Protein AF-A0A0C9YJQ7-F1 (afdb_monomer_lite)

Radius of gyration: 19.59 Å; chains: 1; bounding box: 43×31×62 Å

Sequence (103 aa):
HAERESIANSLACAERILEEVNETIRDREGRERLGEVSEELRIGKDCLDLTLPTHHLGPRSLLKEGVLAKAKSGRKLRVLLCSDILLLLNESEGEGLYQAASS

InterPro domains:
  IPR011993 PH-like domain superfamily [G3DSA:2.30.29.30] (29-102)
  IPR051480 Endocytic & GEF Adapter [PTHR46006] (1-91)

pLDDT: mean 85.07, std 14.41, range [41.31, 98.19]

Secondary structure (DSSP, 8-state):
-HHHHHHHHHHHHHHHHHHHHHHHHHHHHHHHHHHHHHHHBEETTEE--SSSPPSSSSS--EEEEEEEE-TTT--EEEEEEESS-EEEEE--SSTT-BEE---

Organism: NCBI:txid765257

Structure (mmCIF, N/CA/C/O backbone):
data_AF-A0A0C9YJQ7-F1
#
_entry.id   AF-A0A0C9YJQ7-F1
#
loop_
_atom_site.group_PDB
_atom_site.id
_atom_site.type_symbol
_atom_site.label_atom_id
_atom_site.label_alt_id
_atom_site.label_comp_id
_atom_site.label_asym_id
_atom_site.label_entity_id
_atom_site.label_seq_id
_atom_site.pdbx_PDB_ins_code
_atom_site.Cartn_x
_atom_site.Cartn_y
_atom_site.Cartn_z
_atom_site.occupancy
_atom_site.B_iso_or_equiv
_atom_site.auth_seq_id
_atom_site.auth_comp_id
_atom_site.auth_asym_id
_atom_site.auth_atom_id
_atom_site.pdbx_PDB_model_num
ATOM 1 N N . HIS A 1 1 ? 21.032 8.311 -37.865 1.00 66.62 1 HIS A N 1
ATOM 2 C CA . HIS A 1 1 ? 19.651 7.857 -37.582 1.00 66.62 1 HIS A CA 1
ATOM 3 C C . HIS A 1 1 ? 19.634 6.601 -36.715 1.00 66.62 1 HIS A C 1
ATOM 5 O O . HIS A 1 1 ? 19.057 6.677 -35.643 1.00 66.62 1 HIS A O 1
ATOM 11 N N . ALA A 1 2 ? 20.348 5.531 -37.090 1.00 85.69 2 ALA A N 1
ATOM 12 C CA . ALA A 1 2 ? 20.415 4.277 -36.321 1.00 85.69 2 ALA A CA 1
ATOM 13 C C . ALA A 1 2 ? 20.902 4.424 -34.861 1.00 85.69 2 ALA A C 1
ATOM 15 O O . ALA A 1 2 ? 20.339 3.819 -33.959 1.00 85.69 2 ALA A O 1
ATOM 16 N N . GLU A 1 3 ? 21.902 5.271 -34.597 1.00 89.94 3 GLU A N 1
ATOM 17 C CA . GLU A 1 3 ? 22.390 5.508 -33.227 1.00 89.94 3 GLU A CA 1
ATOM 18 C C . GLU A 1 3 ? 21.325 6.160 -32.332 1.00 89.94 3 GLU A C 1
ATOM 20 O O . GLU A 1 3 ? 21.131 5.761 -31.188 1.00 89.94 3 GLU A O 1
ATOM 25 N N . ARG A 1 4 ? 20.559 7.111 -32.881 1.00 92.12 4 ARG A N 1
ATOM 26 C CA . ARG A 1 4 ? 19.455 7.761 -32.163 1.00 92.12 4 ARG A CA 1
ATOM 27 C C . ARG A 1 4 ? 18.341 6.768 -31.826 1.00 92.12 4 ARG A C 1
ATOM 29 O O . ARG A 1 4 ? 17.790 6.842 -30.735 1.00 92.12 4 ARG A O 1
ATOM 36 N N . GLU A 1 5 ? 18.027 5.849 -32.737 1.00 93.75 5 GLU A N 1
ATOM 37 C CA . GLU A 1 5 ? 17.056 4.773 -32.491 1.00 93.75 5 GLU A CA 1
ATOM 38 C C . GLU A 1 5 ? 17.565 3.785 -31.439 1.00 93.75 5 GLU A C 1
ATOM 40 O O . GLU A 1 5 ? 16.822 3.420 -30.534 1.00 93.75 5 GLU A O 1
ATOM 45 N N . SER A 1 6 ? 18.847 3.412 -31.492 1.00 93.94 6 SER A N 1
ATOM 46 C CA . SER A 1 6 ? 19.456 2.553 -30.474 1.00 93.94 6 SER A CA 1
ATOM 47 C C . SER A 1 6 ? 19.406 3.192 -29.086 1.00 93.94 6 SER A C 1
ATOM 49 O O . SER A 1 6 ? 19.077 2.512 -28.120 1.00 93.94 6 SER A O 1
ATOM 51 N N . ILE A 1 7 ? 19.708 4.490 -28.977 1.00 96.06 7 ILE A N 1
ATOM 52 C CA . ILE A 1 7 ? 19.639 5.223 -27.707 1.00 96.06 7 ILE A CA 1
ATOM 53 C C . ILE A 1 7 ? 18.191 5.298 -27.208 1.00 96.06 7 ILE A C 1
ATOM 55 O O . ILE A 1 7 ? 17.947 5.055 -26.028 1.00 96.06 7 ILE A O 1
ATOM 59 N N . ALA A 1 8 ? 17.228 5.581 -28.090 1.00 96.69 8 ALA A N 1
ATOM 60 C CA . ALA A 1 8 ? 15.812 5.635 -27.728 1.00 96.69 8 ALA A CA 1
ATOM 61 C C . ALA A 1 8 ? 15.284 4.278 -27.230 1.00 96.69 8 ALA A C 1
ATOM 63 O O . ALA A 1 8 ? 14.589 4.225 -26.219 1.00 96.69 8 ALA A O 1
ATOM 64 N N . ASN A 1 9 ? 15.666 3.179 -27.885 1.00 96.44 9 ASN A N 1
ATOM 65 C CA . ASN A 1 9 ? 15.289 1.830 -27.463 1.00 96.44 9 ASN A CA 1
ATOM 66 C C . ASN A 1 9 ? 15.899 1.465 -26.105 1.00 96.44 9 ASN A C 1
ATOM 68 O O . ASN A 1 9 ? 15.217 0.895 -25.253 1.00 96.44 9 ASN A O 1
ATOM 72 N N . SER A 1 10 ? 17.169 1.816 -25.882 1.00 97.31 10 SER A N 1
ATOM 73 C CA . SER A 1 10 ? 17.827 1.611 -24.588 1.00 97.31 10 SER A CA 1
ATOM 74 C C . SER A 1 10 ? 17.153 2.411 -23.474 1.00 97.31 10 SER A C 1
ATOM 76 O O . SER A 1 10 ? 16.959 1.875 -22.384 1.00 97.31 10 SER A O 1
ATOM 78 N N . LEU A 1 11 ? 16.754 3.658 -23.748 1.00 97.62 11 LEU A N 1
ATOM 79 C CA . LEU A 1 11 ? 16.022 4.491 -22.795 1.00 97.62 11 LEU A CA 1
ATOM 80 C C . LEU A 1 11 ? 14.663 3.874 -22.446 1.00 97.62 11 LEU A C 1
ATOM 82 O O . LEU A 1 11 ? 14.392 3.657 -21.271 1.00 97.62 11 LEU A O 1
ATOM 86 N N . ALA A 1 12 ? 13.865 3.501 -23.450 1.00 97.56 12 ALA A N 1
ATOM 87 C CA . ALA A 1 12 ? 12.561 2.875 -23.232 1.00 97.56 12 ALA A CA 1
ATOM 88 C C . ALA A 1 12 ? 12.672 1.555 -22.447 1.00 97.56 12 ALA A C 1
ATOM 90 O O . ALA A 1 12 ? 11.838 1.244 -21.598 1.00 97.56 12 ALA A O 1
ATOM 91 N N . CYS A 1 13 ? 13.728 0.773 -22.698 1.00 97.88 13 CYS A N 1
ATOM 92 C CA . CYS A 1 13 ? 13.998 -0.440 -21.933 1.00 97.88 13 CYS A CA 1
ATOM 93 C C . CYS A 1 13 ? 14.323 -0.124 -20.466 1.00 97.88 13 CYS A C 1
ATOM 95 O O . CYS A 1 13 ? 13.777 -0.768 -19.571 1.00 97.88 13 CYS A O 1
ATOM 97 N N . ALA A 1 14 ? 15.175 0.875 -20.217 1.00 98.19 14 ALA A N 1
ATOM 98 C CA . ALA A 1 14 ? 15.520 1.304 -18.867 1.00 98.19 14 ALA A CA 1
ATOM 99 C C . ALA A 1 14 ? 14.299 1.844 -18.106 1.00 98.19 14 ALA A C 1
ATOM 101 O O . ALA A 1 14 ? 14.094 1.466 -16.957 1.00 98.19 14 ALA A O 1
ATOM 102 N N . GLU A 1 15 ? 13.462 2.662 -18.748 1.00 98.06 15 GLU A N 1
ATOM 103 C CA . GLU A 1 15 ? 12.216 3.184 -18.169 1.00 98.06 15 GLU A CA 1
ATOM 104 C C . GLU A 1 15 ? 11.258 2.054 -17.785 1.00 98.06 15 GLU A C 1
ATOM 106 O O . GLU A 1 15 ? 10.773 2.023 -16.657 1.00 98.06 15 GLU A O 1
ATOM 111 N N . ARG A 1 16 ? 11.066 1.070 -18.672 1.00 98.00 16 ARG A N 1
ATOM 112 C CA . ARG A 1 16 ? 10.227 -0.101 -18.388 1.00 98.00 16 ARG A CA 1
ATOM 113 C C . ARG A 1 16 ? 10.750 -0.913 -17.202 1.00 98.00 16 ARG A C 1
ATOM 115 O O . ARG A 1 16 ? 9.966 -1.340 -16.364 1.00 98.00 16 ARG A O 1
ATOM 122 N N . ILE A 1 17 ? 12.065 -1.134 -17.129 1.00 97.94 17 ILE A N 1
ATOM 123 C CA . ILE A 1 17 ? 12.683 -1.848 -16.001 1.00 97.94 17 ILE A CA 1
ATOM 124 C C . ILE A 1 17 ? 12.478 -1.062 -14.701 1.00 97.94 17 ILE A C 1
ATOM 126 O O . ILE A 1 17 ? 12.138 -1.652 -13.681 1.00 97.94 17 ILE A O 1
ATOM 130 N N . LEU A 1 18 ? 12.667 0.259 -14.729 1.00 97.75 18 LEU A N 1
ATOM 131 C CA . LEU A 1 18 ? 12.456 1.112 -13.560 1.00 97.75 18 LEU A CA 1
ATOM 132 C C . LEU A 1 18 ? 11.003 1.077 -13.085 1.00 97.75 18 LEU A C 1
ATOM 134 O O . LEU A 1 18 ? 10.764 0.988 -11.884 1.00 97.75 18 LEU A O 1
ATOM 138 N N . GLU A 1 19 ? 10.043 1.124 -14.004 1.00 97.12 19 GLU A N 1
ATOM 139 C CA . GLU A 1 19 ? 8.619 1.026 -13.685 1.00 97.12 19 GLU A CA 1
ATOM 140 C C . GLU A 1 19 ? 8.283 -0.333 -13.057 1.00 97.12 19 GLU A C 1
ATOM 142 O O . GLU A 1 19 ? 7.716 -0.383 -11.968 1.00 97.12 19 GLU A O 1
ATOM 147 N N . GLU A 1 20 ? 8.736 -1.431 -13.664 1.00 97.19 20 GLU A N 1
ATOM 148 C CA . GLU A 1 20 ? 8.529 -2.792 -13.155 1.00 97.19 20 GLU A CA 1
ATOM 149 C C . GLU A 1 20 ? 9.118 -2.986 -11.748 1.00 97.19 20 GLU A C 1
ATOM 151 O O . GLU A 1 20 ? 8.470 -3.543 -10.856 1.00 97.19 20 GLU A O 1
ATOM 156 N N . VAL A 1 21 ? 10.333 -2.480 -11.517 1.00 97.62 21 VAL A N 1
ATOM 157 C CA . VAL A 1 21 ? 10.985 -2.525 -10.202 1.00 97.62 21 VAL A CA 1
ATOM 158 C C . VAL A 1 21 ? 10.219 -1.684 -9.183 1.00 97.62 21 VAL A C 1
ATOM 160 O O . VAL A 1 21 ? 9.978 -2.156 -8.072 1.00 97.62 21 VAL A O 1
ATOM 163 N N . ASN A 1 22 ? 9.804 -0.469 -9.546 1.00 95.44 22 ASN A N 1
ATOM 164 C CA . ASN A 1 22 ? 9.063 0.415 -8.647 1.00 95.44 22 ASN A CA 1
ATOM 165 C C . ASN A 1 22 ? 7.718 -0.183 -8.227 1.00 95.44 22 ASN A C 1
ATOM 167 O O . ASN A 1 22 ? 7.382 -0.128 -7.044 1.00 95.44 22 ASN A O 1
ATOM 171 N N . GLU A 1 23 ? 6.967 -0.772 -9.158 1.00 91.94 23 GLU A N 1
ATOM 172 C CA . GLU A 1 23 ? 5.701 -1.432 -8.826 1.00 91.94 23 GLU A CA 1
ATOM 173 C C . GLU A 1 23 ? 5.926 -2.677 -7.967 1.00 91.94 23 GLU A C 1
ATOM 175 O O . GLU A 1 23 ? 5.233 -2.869 -6.973 1.00 91.94 23 GLU A O 1
ATOM 180 N N . THR A 1 24 ? 6.956 -3.474 -8.264 1.00 94.44 24 THR A N 1
ATOM 181 C CA . THR A 1 24 ? 7.294 -4.657 -7.456 1.00 94.44 24 THR A CA 1
ATOM 182 C C . THR A 1 24 ? 7.650 -4.283 -6.015 1.00 94.44 24 THR A C 1
ATOM 184 O O . THR A 1 24 ? 7.212 -4.948 -5.072 1.00 94.44 24 THR A O 1
ATOM 187 N N . ILE A 1 25 ? 8.439 -3.219 -5.830 1.00 95.44 25 ILE A N 1
ATOM 188 C CA . ILE A 1 25 ? 8.789 -2.704 -4.501 1.00 95.44 25 ILE A CA 1
ATOM 189 C C . ILE A 1 25 ? 7.530 -2.211 -3.791 1.00 95.44 25 ILE A C 1
ATOM 191 O O . ILE A 1 25 ? 7.279 -2.624 -2.662 1.00 95.44 25 ILE A O 1
ATOM 195 N N . ARG A 1 26 ? 6.704 -1.402 -4.465 1.00 90.81 26 ARG A N 1
ATOM 196 C CA . ARG A 1 26 ? 5.471 -0.857 -3.884 1.00 90.81 26 ARG A CA 1
ATOM 197 C C . ARG A 1 26 ? 4.495 -1.953 -3.466 1.00 90.81 26 ARG A C 1
ATOM 199 O O . ARG A 1 26 ? 3.913 -1.863 -2.390 1.00 90.81 26 ARG A O 1
ATOM 206 N N . ASP A 1 27 ? 4.344 -3.001 -4.269 1.00 91.19 27 ASP A N 1
ATOM 207 C CA . ASP A 1 27 ? 3.498 -4.151 -3.950 1.00 91.19 27 ASP A CA 1
ATOM 208 C C . ASP A 1 27 ? 4.012 -4.934 -2.743 1.00 91.19 27 ASP A C 1
ATOM 210 O O . ASP A 1 27 ? 3.223 -5.405 -1.917 1.00 91.19 27 ASP A O 1
ATOM 214 N N . ARG A 1 28 ? 5.335 -5.097 -2.641 1.00 93.94 28 ARG A N 1
ATOM 215 C CA . ARG A 1 28 ? 5.966 -5.784 -1.516 1.00 93.94 28 ARG A CA 1
ATOM 216 C C . ARG A 1 28 ? 5.815 -4.977 -0.230 1.00 93.94 28 ARG A C 1
ATOM 218 O O . ARG A 1 28 ? 5.293 -5.507 0.746 1.00 93.94 28 ARG A O 1
ATOM 225 N N . GLU A 1 29 ? 6.223 -3.712 -0.246 1.00 94.81 29 GLU A N 1
ATOM 226 C CA . GLU A 1 29 ? 6.113 -2.803 0.900 1.00 94.81 29 GLU A CA 1
ATOM 227 C C . GLU A 1 29 ? 4.650 -2.615 1.312 1.00 94.81 29 GLU A C 1
ATOM 229 O O . GLU A 1 29 ? 4.325 -2.640 2.495 1.00 94.81 29 GLU A O 1
ATOM 234 N N . GLY A 1 30 ? 3.741 -2.502 0.340 1.00 93.50 30 GLY A N 1
ATOM 235 C CA . GLY A 1 30 ? 2.307 -2.416 0.584 1.00 93.50 30 GLY A CA 1
ATOM 236 C C . GLY A 1 30 ? 1.764 -3.656 1.293 1.00 93.50 30 GLY A C 1
ATOM 237 O O . GLY A 1 30 ? 1.008 -3.520 2.251 1.00 93.50 30 GLY A O 1
ATOM 238 N N . ARG A 1 31 ? 2.169 -4.864 0.878 1.00 92.56 31 ARG A N 1
ATOM 239 C CA . ARG A 1 31 ? 1.776 -6.112 1.556 1.00 92.56 31 ARG A CA 1
ATOM 240 C C . ARG A 1 31 ? 2.363 -6.236 2.957 1.00 92.56 31 ARG A C 1
ATOM 242 O O . ARG A 1 31 ? 1.626 -6.604 3.867 1.00 92.56 31 ARG A O 1
ATOM 249 N N . GLU A 1 32 ? 3.645 -5.919 3.129 1.00 94.56 32 GLU A N 1
ATOM 250 C CA . GLU A 1 32 ? 4.300 -5.897 4.445 1.00 94.56 32 GLU A CA 1
ATOM 251 C C . GLU A 1 32 ? 3.553 -4.928 5.382 1.00 94.56 32 GLU A C 1
ATOM 253 O O . GLU A 1 32 ? 3.132 -5.315 6.473 1.00 94.56 32 GLU A O 1
ATOM 258 N N . ARG A 1 33 ? 3.237 -3.720 4.898 1.00 93.75 33 ARG A N 1
ATOM 259 C CA . ARG A 1 33 ? 2.494 -2.705 5.654 1.00 93.75 33 ARG A CA 1
ATOM 260 C C . ARG A 1 33 ? 1.061 -3.114 5.997 1.00 93.75 33 ARG A C 1
ATOM 262 O O . ARG A 1 33 ? 0.590 -2.828 7.097 1.00 93.75 33 ARG A O 1
ATOM 269 N N . LEU A 1 34 ? 0.344 -3.764 5.077 1.00 93.00 34 LEU A N 1
ATOM 270 C CA . LEU A 1 34 ? -0.993 -4.300 5.359 1.00 93.00 34 LEU A CA 1
ATOM 271 C C . LEU A 1 34 ? -0.935 -5.397 6.430 1.00 93.00 34 LEU A C 1
ATOM 273 O O . LEU A 1 34 ? -1.833 -5.448 7.267 1.00 93.00 34 LEU A O 1
ATOM 277 N N . GLY A 1 35 ? 0.114 -6.224 6.436 1.00 92.38 35 GLY A N 1
ATOM 278 C CA . GLY A 1 35 ? 0.363 -7.221 7.479 1.00 92.38 35 GLY A CA 1
ATOM 279 C C . GLY A 1 35 ? 0.511 -6.587 8.860 1.00 92.38 35 GLY A C 1
ATOM 280 O O . GLY A 1 35 ? -0.266 -6.907 9.753 1.00 92.38 35 GLY A O 1
ATOM 281 N N . GLU A 1 36 ? 1.413 -5.610 9.000 1.00 91.19 36 GLU A N 1
ATOM 282 C CA . GLU A 1 36 ? 1.622 -4.872 10.259 1.00 91.19 36 GLU A CA 1
ATOM 283 C C . GLU A 1 36 ? 0.317 -4.270 10.800 1.00 91.19 36 GLU A C 1
ATOM 285 O O . GLU A 1 36 ? -0.021 -4.400 11.973 1.00 91.19 36 GLU A O 1
ATOM 290 N N . VAL A 1 37 ? -0.460 -3.624 9.927 1.00 89.44 37 VAL A N 1
ATOM 291 C CA . VAL A 1 37 ? -1.716 -2.981 10.333 1.00 89.44 37 VAL A CA 1
ATOM 292 C C . VAL A 1 37 ? -2.759 -4.017 10.742 1.00 89.44 37 VAL A C 1
ATOM 294 O O . VAL A 1 37 ? -3.544 -3.752 11.648 1.00 89.44 37 VAL A O 1
ATOM 297 N N . SER A 1 38 ? -2.766 -5.192 10.113 1.00 89.88 38 SER A N 1
ATOM 298 C CA . SER A 1 38 ? -3.701 -6.276 10.437 1.00 89.88 38 SER A CA 1
ATOM 299 C C . SER A 1 38 ? -3.497 -6.828 11.846 1.00 89.88 38 SER A C 1
ATOM 301 O O . SER A 1 38 ? -4.466 -7.231 12.479 1.00 89.88 38 SER A O 1
ATOM 303 N N . GLU A 1 39 ? -2.267 -6.817 12.363 1.00 87.06 39 GLU A N 1
ATOM 304 C CA . GLU A 1 39 ? -1.968 -7.276 13.727 1.00 87.06 39 GLU A CA 1
ATOM 305 C C . GLU A 1 39 ? -2.577 -6.353 14.800 1.00 87.06 39 GLU A C 1
ATOM 307 O O . GLU A 1 39 ? -2.995 -6.809 15.869 1.00 87.06 39 GLU A O 1
ATOM 312 N N . GLU A 1 40 ? -2.675 -5.056 14.498 1.00 82.69 40 GLU A N 1
ATOM 313 C CA . GLU A 1 40 ? -3.165 -4.010 15.407 1.00 82.69 40 GLU A CA 1
ATOM 314 C C . GLU A 1 40 ? -4.645 -3.636 15.161 1.00 82.69 40 GLU A C 1
ATOM 316 O O . GLU A 1 40 ? -5.296 -2.993 15.994 1.00 82.69 40 GLU A O 1
ATOM 321 N N . LEU A 1 41 ? -5.216 -4.016 14.013 1.00 84.25 41 LEU A N 1
ATOM 322 C CA . LEU A 1 41 ? -6.551 -3.590 13.598 1.00 84.25 41 LEU A CA 1
ATOM 323 C C . LEU A 1 41 ? -7.653 -4.467 14.200 1.00 84.25 41 LEU A C 1
ATOM 325 O O . LEU A 1 41 ? -7.881 -5.609 13.794 1.00 84.25 41 LEU A O 1
ATOM 329 N N . ARG A 1 42 ? -8.423 -3.881 15.122 1.00 79.50 42 ARG A N 1
ATOM 330 C CA . ARG A 1 42 ? -9.577 -4.539 15.748 1.00 79.50 42 ARG A CA 1
ATOM 331 C C . ARG A 1 42 ? -10.877 -3.818 15.417 1.00 79.50 42 ARG A C 1
ATOM 333 O O . ARG A 1 42 ? -11.021 -2.616 15.638 1.00 79.50 42 ARG A O 1
ATOM 340 N N . ILE A 1 43 ? -11.866 -4.572 14.950 1.00 77.06 43 ILE A N 1
ATOM 341 C CA . ILE A 1 43 ? -13.230 -4.090 14.727 1.00 77.06 43 ILE A CA 1
ATOM 342 C C . ILE A 1 43 ? -14.132 -4.764 15.758 1.00 77.06 43 ILE A C 1
ATOM 344 O O . ILE A 1 43 ? -14.524 -5.921 15.629 1.00 77.06 43 ILE A O 1
ATOM 348 N N . GLY A 1 44 ? -14.436 -4.039 16.835 1.00 77.94 44 GLY A N 1
ATOM 349 C CA . GLY A 1 44 ? -15.145 -4.611 17.976 1.00 77.94 44 GLY A CA 1
ATOM 350 C C . GLY A 1 44 ? -14.308 -5.698 18.655 1.00 77.94 44 GLY A C 1
ATOM 351 O O . GLY A 1 44 ? -13.298 -5.389 19.284 1.00 77.94 44 GLY A O 1
ATOM 352 N N . LYS A 1 45 ? -14.747 -6.958 18.553 1.00 74.88 45 LYS A N 1
ATOM 353 C CA . LYS A 1 45 ? -14.018 -8.130 19.077 1.00 74.88 45 LYS A CA 1
ATOM 354 C C . LYS A 1 45 ? -13.229 -8.879 18.004 1.00 74.88 45 LYS A C 1
ATOM 356 O O . LYS A 1 45 ? -12.411 -9.724 18.357 1.00 74.88 45 LYS A O 1
ATOM 361 N N . ASP A 1 46 ? -13.472 -8.570 16.736 1.00 76.25 46 ASP A N 1
ATOM 362 C CA . ASP A 1 46 ? -12.910 -9.304 15.614 1.00 76.25 46 ASP A CA 1
ATOM 363 C C . ASP A 1 46 ? -11.625 -8.630 15.122 1.00 76.25 46 ASP A C 1
ATOM 365 O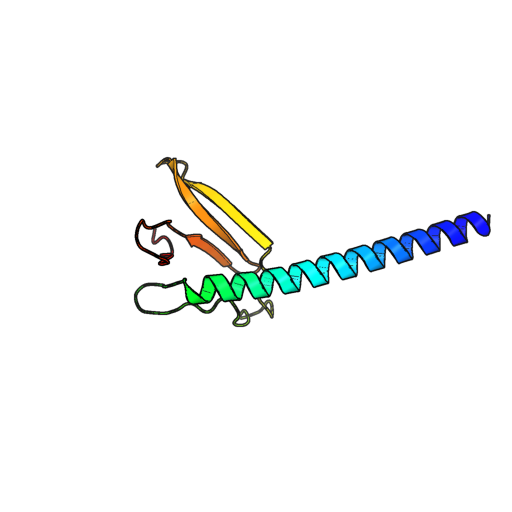 O . ASP A 1 46 ? -11.485 -7.402 15.155 1.00 76.25 46 ASP A O 1
ATOM 369 N N . CYS A 1 47 ? -10.674 -9.449 14.676 1.00 80.81 47 CYS A N 1
ATOM 370 C CA . CYS A 1 47 ? -9.452 -8.995 14.021 1.00 80.81 47 CYS A CA 1
ATOM 371 C C . CYS A 1 47 ? -9.705 -8.923 12.514 1.00 80.81 47 CYS A C 1
ATOM 373 O O . CYS A 1 47 ? -10.178 -9.901 11.928 1.00 80.81 47 CYS A O 1
ATOM 375 N N . LEU A 1 48 ? -9.423 -7.777 11.893 1.00 84.81 48 LEU A N 1
ATOM 376 C CA . LEU A 1 48 ? -9.563 -7.632 10.448 1.00 84.81 48 LEU A CA 1
ATOM 377 C C . LEU A 1 48 ? -8.206 -7.855 9.778 1.00 84.81 48 LEU A C 1
ATOM 379 O O . LEU A 1 48 ? -7.353 -6.973 9.796 1.00 84.81 48 LEU A O 1
ATOM 383 N N . ASP A 1 49 ? -8.054 -9.009 9.133 1.00 88.25 49 ASP A N 1
ATOM 384 C CA . ASP A 1 49 ? -6.876 -9.316 8.326 1.00 88.25 49 ASP A CA 1
ATOM 385 C C . ASP A 1 49 ? -6.970 -8.634 6.954 1.00 88.25 49 ASP A C 1
ATOM 387 O O . ASP A 1 49 ? -7.830 -8.944 6.121 1.00 88.25 49 ASP A O 1
ATOM 391 N N . LEU A 1 50 ? -6.084 -7.666 6.728 1.00 88.94 50 LEU A N 1
ATOM 392 C CA . LEU A 1 50 ? -6.012 -6.906 5.495 1.00 88.94 50 LEU A CA 1
ATOM 393 C C . LEU A 1 50 ? -5.233 -7.605 4.380 1.00 88.94 50 LEU A C 1
ATOM 395 O O . LEU A 1 50 ? -5.310 -7.144 3.241 1.00 88.94 50 LEU A O 1
ATOM 399 N N . THR A 1 51 ? -4.509 -8.682 4.687 1.00 88.50 51 THR A N 1
ATOM 400 C CA . THR A 1 51 ? -3.715 -9.454 3.720 1.00 88.50 51 THR A CA 1
ATOM 401 C C . THR A 1 51 ? -4.558 -10.452 2.927 1.00 88.50 51 THR A C 1
ATOM 403 O O . THR A 1 51 ? -4.131 -10.932 1.872 1.00 88.50 51 THR A O 1
ATOM 406 N N . LEU A 1 52 ? -5.777 -10.733 3.397 1.00 87.31 52 LEU A N 1
ATOM 407 C CA . LEU A 1 52 ? -6.727 -11.593 2.703 1.00 87.31 52 LEU A CA 1
ATOM 408 C C . LEU A 1 52 ? -7.147 -10.995 1.347 1.00 87.31 52 LEU A C 1
ATOM 410 O O . LEU A 1 52 ? -7.267 -9.773 1.203 1.00 87.31 52 LEU A O 1
ATOM 414 N N . PRO A 1 53 ? -7.392 -11.847 0.334 1.00 81.94 53 PRO A N 1
ATOM 415 C CA . PRO A 1 53 ? -7.809 -11.390 -0.981 1.00 81.94 53 PRO A CA 1
ATOM 416 C C . PRO A 1 53 ? -9.181 -10.714 -0.936 1.00 81.94 53 PRO A C 1
ATOM 418 O O . PRO A 1 53 ? -10.060 -11.053 -0.143 1.00 81.94 53 PRO A O 1
ATOM 421 N N . THR A 1 54 ? -9.368 -9.771 -1.850 1.00 85.88 54 THR A N 1
ATOM 422 C CA . THR A 1 54 ? -10.642 -9.082 -2.055 1.00 85.88 54 THR A CA 1
ATOM 423 C C . THR A 1 54 ? -11.616 -9.980 -2.826 1.00 85.88 54 THR A C 1
ATOM 425 O O . THR A 1 54 ? -11.210 -10.902 -3.535 1.00 85.88 54 THR A O 1
ATOM 428 N N . HIS A 1 55 ? -12.917 -9.694 -2.746 1.00 81.31 55 HIS A N 1
ATOM 429 C CA . HIS A 1 55 ? -13.940 -10.508 -3.415 1.00 81.31 55 HIS A CA 1
ATOM 430 C C . HIS A 1 55 ? -13.804 -10.559 -4.948 1.00 81.31 55 HIS A C 1
ATOM 432 O O . HIS A 1 55 ? -14.163 -11.568 -5.554 1.00 81.31 55 HIS A O 1
ATOM 438 N N . HIS A 1 56 ? -13.314 -9.485 -5.580 1.00 83.56 56 HIS A N 1
ATOM 439 C CA . HIS A 1 56 ? -13.321 -9.351 -7.045 1.00 83.56 56 HIS A CA 1
ATOM 440 C C . HIS A 1 56 ? -12.049 -8.747 -7.653 1.00 83.56 56 HIS A C 1
ATOM 442 O O . HIS A 1 56 ? -11.840 -8.893 -8.853 1.00 83.56 56 HIS A O 1
ATOM 448 N N . LEU A 1 57 ? -11.207 -8.071 -6.866 1.00 84.94 57 LEU A N 1
ATOM 449 C CA . LEU A 1 57 ? -10.035 -7.338 -7.364 1.00 84.94 57 LEU A CA 1
ATOM 450 C C . LEU A 1 57 ? -8.719 -8.098 -7.134 1.00 84.94 57 LEU A C 1
ATOM 452 O O . LEU A 1 57 ? -7.648 -7.564 -7.397 1.00 84.94 57 LEU A O 1
ATOM 456 N N . GLY A 1 58 ? -8.785 -9.347 -6.661 1.00 87.31 58 GLY A N 1
ATOM 457 C CA . GLY A 1 58 ? -7.598 -10.135 -6.337 1.00 87.31 58 GLY A CA 1
ATOM 458 C C . GLY A 1 58 ? -6.935 -9.669 -5.032 1.00 87.31 58 GLY A C 1
ATOM 459 O O . GLY A 1 58 ? -7.651 -9.289 -4.099 1.00 87.31 58 GLY A O 1
ATOM 460 N N . PRO A 1 59 ? -5.595 -9.738 -4.923 1.00 88.44 59 PRO A N 1
ATOM 461 C CA . PRO A 1 59 ? -4.859 -9.275 -3.748 1.00 88.44 59 PRO A CA 1
ATOM 462 C C . PRO A 1 59 ? -5.097 -7.788 -3.476 1.00 88.44 59 PRO A C 1
ATOM 464 O O . PRO A 1 59 ? -5.129 -6.978 -4.399 1.00 88.44 59 PRO A O 1
ATOM 467 N N . ARG A 1 60 ? -5.242 -7.417 -2.202 1.00 92.69 60 ARG A N 1
ATOM 468 C CA . ARG A 1 60 ? -5.399 -6.016 -1.806 1.00 92.69 60 ARG A CA 1
ATOM 469 C C . ARG A 1 60 ? -4.087 -5.253 -1.998 1.00 92.69 60 ARG A C 1
ATOM 471 O O . ARG A 1 60 ? -3.053 -5.683 -1.491 1.00 92.69 60 ARG A O 1
ATOM 478 N N . SER A 1 61 ? -4.144 -4.096 -2.659 1.00 92.00 61 SER A N 1
ATOM 479 C CA . SER A 1 61 ? -3.004 -3.180 -2.785 1.00 92.00 61 SER A CA 1
ATOM 480 C C . SER A 1 61 ? -3.200 -1.939 -1.913 1.00 92.00 61 SER A C 1
ATOM 482 O O . SER A 1 61 ? -4.274 -1.330 -1.908 1.00 92.00 61 SER A O 1
ATOM 484 N N . LEU A 1 62 ? -2.156 -1.540 -1.182 1.00 94.06 62 LEU A N 1
ATOM 485 C CA . LEU A 1 62 ? -2.132 -0.276 -0.447 1.00 94.06 62 LEU A CA 1
ATOM 486 C C . LEU A 1 62 ? -1.800 0.859 -1.422 1.00 94.06 62 LEU A C 1
ATOM 488 O O . LEU A 1 62 ? -0.692 0.935 -1.942 1.00 94.06 62 LEU A O 1
ATOM 492 N N . LEU A 1 63 ? -2.764 1.743 -1.677 1.00 92.88 63 LEU A N 1
ATOM 493 C CA . LEU A 1 63 ? -2.610 2.849 -2.626 1.00 92.88 63 LEU A CA 1
ATOM 494 C C . LEU A 1 63 ? -2.051 4.101 -1.956 1.00 92.88 63 LEU A C 1
ATOM 496 O O . LEU A 1 63 ? -1.263 4.835 -2.551 1.00 92.88 63 LEU A O 1
ATOM 500 N N . LYS A 1 64 ? -2.498 4.389 -0.728 1.00 92.38 64 LYS A N 1
ATOM 501 C CA . LYS A 1 64 ? -2.036 5.556 0.024 1.00 92.38 64 LYS A CA 1
ATOM 502 C C . LYS A 1 64 ? -2.265 5.398 1.516 1.00 92.38 64 LYS A C 1
ATOM 504 O O . LYS A 1 64 ? -3.313 4.925 1.943 1.00 92.38 64 LYS A O 1
ATOM 509 N N . GLU A 1 65 ? -1.328 5.911 2.297 1.00 92.31 65 GLU A N 1
ATOM 510 C CA . GLU A 1 65 ? -1.449 6.052 3.742 1.00 92.31 65 GLU A CA 1
ATOM 511 C C . GLU A 1 65 ? -1.190 7.511 4.147 1.00 92.31 65 GLU A C 1
ATOM 513 O O . GLU A 1 65 ? -0.384 8.205 3.524 1.00 92.31 65 GLU A O 1
ATOM 518 N N . GLY A 1 66 ? -1.881 8.009 5.173 1.00 91.88 66 GLY A N 1
ATOM 519 C CA . GLY A 1 66 ? -1.595 9.331 5.730 1.00 91.88 66 GLY A CA 1
ATOM 520 C C . GLY A 1 66 ? -2.519 9.736 6.869 1.00 91.88 66 GLY A C 1
ATOM 521 O O . GLY A 1 66 ? -3.361 8.961 7.308 1.00 91.88 66 GLY A O 1
ATOM 522 N N . VAL A 1 67 ? -2.376 10.975 7.342 1.00 92.06 67 VAL A N 1
ATOM 523 C CA . VAL A 1 67 ? -3.238 11.553 8.382 1.00 92.06 67 VAL A CA 1
ATOM 524 C C . VAL A 1 67 ? -4.140 12.614 7.762 1.00 92.06 67 VAL A C 1
ATOM 526 O O . VAL A 1 67 ? -3.657 13.540 7.111 1.00 92.06 67 VAL A O 1
ATOM 529 N N . LEU A 1 68 ? -5.449 12.500 7.982 1.00 90.12 68 LEU A N 1
ATOM 530 C CA . LEU A 1 68 ? -6.448 13.485 7.569 1.00 90.12 68 LEU A CA 1
ATOM 531 C C . LEU A 1 68 ? -7.120 14.115 8.791 1.00 90.12 68 LEU A C 1
ATOM 533 O O . LEU A 1 68 ? -7.320 13.465 9.814 1.00 90.12 68 LEU A O 1
ATOM 537 N N . ALA A 1 69 ? -7.505 15.385 8.679 1.00 90.00 69 ALA A N 1
ATOM 538 C CA . ALA A 1 69 ? -8.290 16.072 9.700 1.00 90.00 69 ALA A CA 1
ATOM 539 C C . ALA A 1 69 ? -9.781 16.058 9.330 1.00 90.00 69 ALA A C 1
ATOM 541 O O . ALA A 1 69 ? -10.168 16.481 8.239 1.00 90.00 69 ALA A O 1
ATOM 542 N N . LYS A 1 70 ? -10.644 15.600 10.245 1.00 86.56 70 LYS A N 1
ATOM 543 C CA . LYS A 1 70 ? -12.100 15.591 10.045 1.00 86.56 70 LYS A CA 1
ATOM 544 C C . LYS A 1 70 ? -12.630 17.026 10.039 1.00 86.56 70 LYS A C 1
ATOM 546 O O . LYS A 1 70 ? -12.625 17.684 11.074 1.00 86.56 70 LYS A O 1
ATOM 551 N N . ALA A 1 71 ? -13.153 17.486 8.902 1.00 84.44 71 ALA A N 1
ATOM 552 C CA . ALA A 1 71 ? -13.504 18.893 8.661 1.00 84.44 71 ALA A CA 1
ATOM 553 C C . ALA A 1 71 ? -14.352 19.567 9.760 1.00 84.44 71 ALA A C 1
ATOM 555 O O . ALA A 1 71 ? -14.128 20.727 10.079 1.00 84.44 71 ALA A O 1
ATOM 556 N N . LYS A 1 72 ? -15.312 18.851 10.361 1.00 86.12 72 LYS A N 1
ATOM 557 C CA . LYS A 1 72 ? -16.200 19.420 11.393 1.00 86.12 72 LYS A CA 1
ATOM 558 C C . LYS A 1 72 ? -15.607 19.429 12.804 1.00 86.12 72 LYS A C 1
ATOM 560 O O . LYS A 1 72 ? -16.007 20.261 13.604 1.00 86.12 72 LYS A O 1
ATOM 565 N N . SER A 1 73 ? -14.714 18.495 13.131 1.00 85.44 73 SER A N 1
ATOM 566 C CA . SER A 1 73 ? -14.195 18.331 14.500 1.00 85.44 73 SER A CA 1
ATOM 567 C C . SER A 1 73 ? -12.702 18.620 14.634 1.00 85.44 73 SER A C 1
ATOM 569 O O . SER A 1 73 ? -12.185 18.593 15.742 1.00 85.44 73 SER A O 1
ATOM 571 N N . GLY A 1 74 ? -11.982 18.804 13.524 1.00 84.88 74 GLY A N 1
ATOM 572 C CA . GLY A 1 74 ? -10.522 18.925 13.494 1.00 84.88 74 GLY A CA 1
ATOM 573 C C . GLY A 1 74 ? -9.771 17.655 13.913 1.00 84.88 74 GLY A C 1
ATOM 574 O O . GLY A 1 74 ? -8.543 17.647 13.919 1.00 84.88 74 GLY A O 1
ATOM 575 N N . ARG A 1 75 ? -10.486 16.573 14.253 1.00 86.69 75 ARG A N 1
ATOM 576 C CA . ARG A 1 75 ? -9.887 15.333 14.760 1.00 86.69 75 ARG A CA 1
ATOM 577 C C . ARG A 1 75 ? -8.986 14.722 13.693 1.00 86.69 75 ARG A C 1
ATOM 579 O O . ARG A 1 75 ? -9.444 14.500 12.571 1.00 86.69 75 ARG A O 1
ATOM 586 N N . LYS A 1 76 ? -7.740 14.432 14.062 1.00 89.12 76 LYS A N 1
ATOM 587 C CA . LYS A 1 76 ? -6.793 13.702 13.219 1.00 89.12 76 LYS A CA 1
ATOM 588 C C . LYS A 1 76 ? -7.179 12.226 13.170 1.00 89.12 76 LYS A C 1
ATOM 590 O O . LYS A 1 76 ? -7.471 11.626 14.201 1.00 89.12 76 LYS A O 1
ATOM 595 N N . LEU A 1 77 ? -7.214 11.681 11.965 1.00 89.31 77 LEU A N 1
ATOM 596 C CA . LEU A 1 77 ? -7.491 10.284 11.671 1.00 89.31 77 LEU A CA 1
ATOM 597 C C . LEU A 1 77 ? -6.361 9.765 10.798 1.00 89.31 77 LEU A C 1
ATOM 599 O O . LEU A 1 77 ? -5.994 10.424 9.823 1.00 89.31 77 LEU A O 1
ATOM 603 N N . ARG A 1 78 ? -5.845 8.583 11.116 1.00 90.12 78 ARG A N 1
ATOM 604 C CA . ARG A 1 78 ? -4.978 7.859 10.191 1.00 90.12 78 ARG A CA 1
ATOM 605 C C . ARG A 1 78 ? -5.858 7.198 9.136 1.00 90.12 78 ARG A C 1
ATOM 607 O O . ARG A 1 78 ? -6.936 6.692 9.437 1.00 90.12 78 ARG A O 1
ATOM 614 N N . VAL A 1 79 ? -5.428 7.256 7.887 1.00 92.38 79 VAL A N 1
ATOM 615 C CA . VAL A 1 79 ? -6.203 6.828 6.728 1.00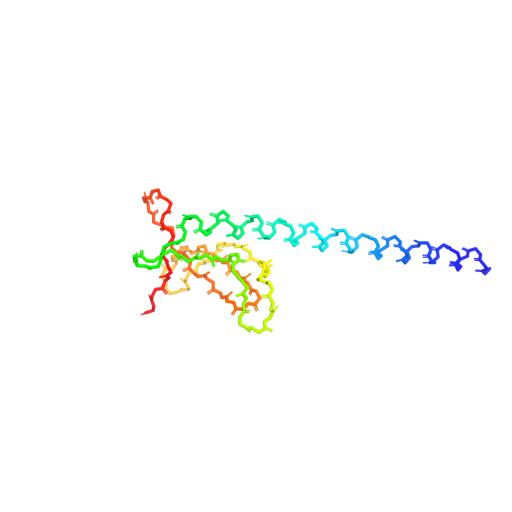 92.38 79 VAL A CA 1
ATOM 616 C C . VAL A 1 79 ? -5.373 5.877 5.895 1.00 92.38 79 VAL A C 1
ATOM 618 O O . VAL A 1 79 ? -4.240 6.204 5.544 1.00 92.38 79 VAL A O 1
ATOM 621 N N . LEU A 1 80 ? -5.958 4.726 5.571 1.00 92.75 80 LEU A N 1
ATOM 622 C CA . LEU A 1 80 ? -5.402 3.772 4.621 1.00 92.75 80 LEU A CA 1
ATOM 623 C C . LEU A 1 80 ? -6.378 3.621 3.462 1.00 92.75 80 LEU A C 1
ATOM 625 O O . LEU A 1 80 ? -7.514 3.181 3.642 1.00 92.75 80 LEU A O 1
ATOM 629 N N . LEU A 1 81 ? -5.925 3.993 2.273 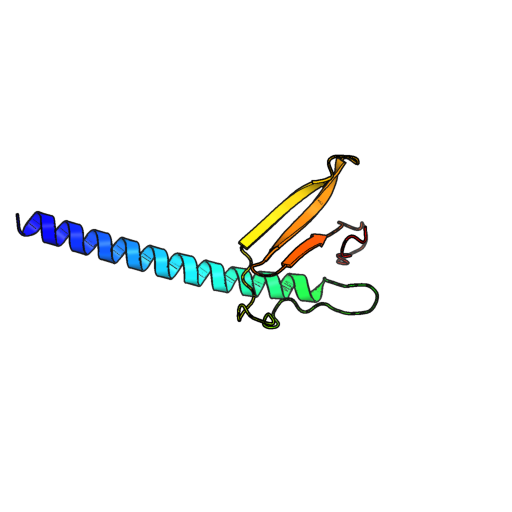1.00 94.69 81 LEU A N 1
ATOM 630 C CA . LEU A 1 81 ? -6.629 3.780 1.022 1.00 94.69 81 LEU A CA 1
ATOM 631 C C . LEU A 1 81 ? -6.082 2.514 0.372 1.00 94.69 81 LEU A C 1
ATOM 633 O O . LEU A 1 81 ? -4.921 2.480 -0.040 1.00 94.69 81 LEU A O 1
ATOM 637 N N . CYS A 1 82 ? -6.933 1.504 0.262 1.00 92.75 82 CYS A N 1
ATOM 638 C CA . CYS A 1 82 ? -6.654 0.271 -0.457 1.00 92.75 82 CYS A CA 1
ATOM 639 C C . CYS A 1 82 ? -7.419 0.249 -1.790 1.00 92.75 82 CYS A C 1
ATOM 641 O O . CYS A 1 82 ? -8.260 1.112 -2.045 1.00 92.75 82 CYS A O 1
ATOM 643 N N . SER A 1 83 ? -7.146 -0.740 -2.640 1.00 92.12 83 SER A N 1
ATOM 644 C CA . SER A 1 83 ? -7.839 -0.938 -3.924 1.00 92.12 83 SER A CA 1
ATOM 645 C C . SER A 1 83 ? -9.356 -1.128 -3.813 1.00 92.12 83 SER A C 1
ATOM 647 O O . SER A 1 83 ? -10.084 -0.783 -4.739 1.00 92.12 83 SER A O 1
ATOM 649 N N . ASP A 1 84 ? -9.834 -1.694 -2.705 1.00 91.88 84 ASP A N 1
ATOM 650 C CA . ASP A 1 84 ? -11.229 -2.099 -2.494 1.00 91.88 84 ASP A CA 1
ATOM 651 C C . ASP A 1 84 ? -11.917 -1.381 -1.324 1.00 91.88 84 ASP A C 1
ATOM 653 O O . ASP A 1 84 ? -13.142 -1.265 -1.306 1.00 91.88 84 ASP A O 1
ATOM 657 N N . ILE A 1 85 ? -11.146 -0.901 -0.346 1.00 90.44 85 ILE A N 1
ATOM 658 C CA . ILE A 1 85 ? -11.663 -0.299 0.887 1.00 90.44 85 ILE A CA 1
ATOM 659 C C . ILE A 1 85 ? -10.885 0.957 1.287 1.00 90.44 85 ILE A C 1
ATOM 661 O O . ILE A 1 85 ? -9.694 1.101 1.013 1.00 90.44 85 ILE A O 1
ATOM 665 N N . LEU A 1 86 ? -11.563 1.853 2.005 1.00 92.25 86 LEU A N 1
ATOM 666 C CA . LEU A 1 86 ? -10.970 3.015 2.663 1.00 92.25 86 LEU A CA 1
ATOM 667 C C . LEU A 1 86 ? -11.159 2.883 4.175 1.00 92.25 86 LEU A C 1
ATOM 669 O O . LEU A 1 86 ? -12.290 2.863 4.661 1.00 92.25 86 LEU A O 1
ATOM 673 N N . LEU A 1 87 ? -10.058 2.826 4.919 1.00 89.62 87 LEU A N 1
ATOM 674 C CA . LEU A 1 87 ? -10.067 2.714 6.374 1.00 89.62 87 LEU A CA 1
ATOM 675 C C . LEU A 1 87 ? -9.789 4.071 7.015 1.00 89.62 87 LEU A C 1
ATOM 677 O O . LEU A 1 87 ? -8.804 4.734 6.690 1.00 89.62 87 LEU A O 1
ATOM 681 N N . LEU A 1 88 ? -10.652 4.456 7.955 1.00 89.44 88 LEU A N 1
ATOM 682 C CA . LEU A 1 88 ? -10.488 5.628 8.810 1.00 89.44 88 LEU A CA 1
ATOM 683 C C . LEU A 1 88 ? -10.254 5.148 10.237 1.00 89.44 88 LEU A C 1
ATOM 685 O O . LEU A 1 88 ? -11.170 4.637 10.887 1.00 89.44 88 LEU A O 1
ATOM 689 N N . LEU A 1 89 ? -9.021 5.303 10.700 1.00 85.62 89 LEU A N 1
ATOM 690 C CA . LEU A 1 89 ? -8.558 4.804 11.980 1.00 85.62 89 LEU A CA 1
ATOM 691 C C . LEU A 1 89 ? -8.407 5.967 12.959 1.00 85.62 89 LEU A C 1
ATOM 693 O O . LEU A 1 89 ? -7.801 7.001 12.660 1.00 85.62 89 LEU A O 1
ATOM 697 N N . ASN A 1 90 ? -8.970 5.790 14.147 1.00 81.56 90 ASN A N 1
ATOM 698 C CA . ASN A 1 90 ? -8.719 6.688 15.262 1.00 81.56 90 ASN A CA 1
ATOM 699 C C . ASN A 1 90 ? -7.364 6.348 15.897 1.00 81.56 90 ASN A C 1
ATOM 701 O O . ASN A 1 90 ? -7.117 5.186 16.202 1.00 81.56 90 ASN A O 1
ATOM 705 N N . GLU A 1 91 ? -6.529 7.352 16.168 1.00 68.00 91 GLU A N 1
ATOM 706 C CA . GLU A 1 91 ? -5.473 7.213 17.177 1.00 68.00 91 GLU A CA 1
ATOM 707 C C . GLU A 1 91 ? -6.164 7.216 18.551 1.00 68.00 91 GLU A C 1
ATOM 709 O O . GLU A 1 91 ? -6.755 8.225 18.949 1.00 68.00 91 GLU A O 1
ATOM 714 N N . SER A 1 92 ? -6.200 6.075 19.241 1.00 59.28 92 SER A N 1
ATOM 715 C CA . SER A 1 92 ? -6.552 6.022 20.664 1.00 59.28 92 SER A CA 1
ATOM 716 C C . SER A 1 92 ? -5.279 6.044 21.505 1.00 59.28 92 SER A C 1
ATOM 718 O O . SER A 1 92 ? -4.315 5.374 21.160 1.00 59.28 92 SER A O 1
ATOM 720 N N . GLU A 1 93 ? -5.291 6.767 22.627 1.00 48.66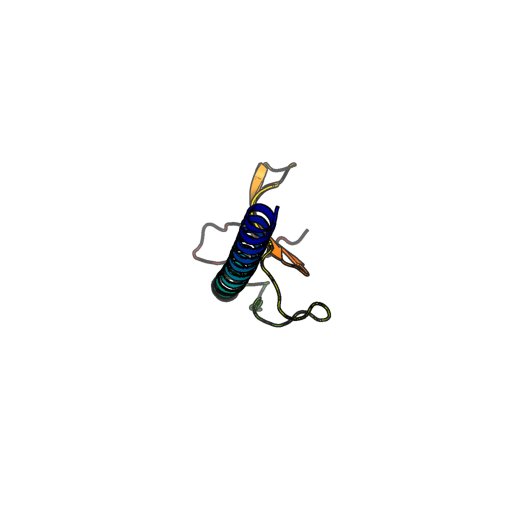 93 GLU A N 1
ATOM 721 C CA . GLU A 1 93 ? -4.145 6.966 23.539 1.00 48.66 93 GLU A CA 1
ATOM 722 C C . GLU A 1 93 ? -3.671 5.696 24.286 1.00 48.66 93 GLU A C 1
ATOM 724 O O . GLU A 1 93 ? -2.780 5.771 25.127 1.00 48.66 93 GLU A O 1
ATOM 729 N N . GLY A 1 94 ? -4.246 4.526 23.995 1.00 42.66 94 GLY A N 1
ATOM 730 C CA . GLY A 1 94 ? -3.808 3.231 24.514 1.00 42.66 94 GLY A CA 1
ATOM 731 C C . GLY A 1 94 ? -3.199 2.392 23.397 1.00 42.66 94 GLY A C 1
ATOM 732 O O . GLY A 1 94 ? -3.794 2.288 22.325 1.00 42.66 94 GLY A O 1
ATOM 733 N N . GLU A 1 95 ? -2.023 1.830 23.669 1.00 41.31 95 GLU A N 1
ATOM 734 C CA . GLU A 1 95 ? -1.216 0.958 22.807 1.00 41.31 95 GLU A CA 1
ATOM 735 C C . GLU A 1 95 ? -2.037 0.174 21.759 1.00 41.31 95 GLU A C 1
ATOM 737 O O . GLU A 1 95 ? -2.801 -0.734 22.085 1.00 41.31 95 GLU A O 1
ATOM 742 N N . GLY A 1 96 ? -1.867 0.536 20.482 1.00 47.09 96 GLY A N 1
ATOM 743 C CA . GLY A 1 96 ? -2.085 -0.366 19.347 1.00 47.09 96 GLY A CA 1
ATOM 744 C C . GLY A 1 96 ? -3.520 -0.778 18.996 1.00 47.09 96 GLY A C 1
ATOM 745 O O . GLY A 1 96 ? -3.677 -1.81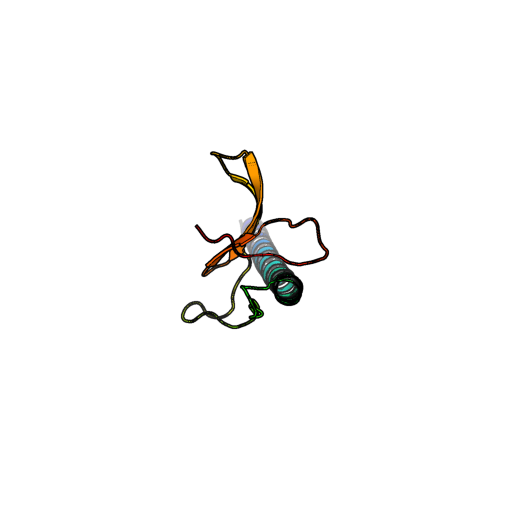2 18.358 1.00 47.09 96 GLY A O 1
ATOM 746 N N . LEU A 1 97 ? -4.573 -0.038 19.372 1.00 50.56 97 LEU A N 1
ATOM 747 C CA . LEU A 1 97 ? -5.942 -0.356 18.920 1.00 50.56 97 LEU A CA 1
ATOM 748 C C . LEU A 1 97 ? -6.493 0.670 17.926 1.00 50.56 97 LEU A C 1
ATOM 750 O O . LEU A 1 97 ? -7.142 1.650 18.295 1.00 50.56 97 LEU A O 1
ATOM 754 N N . TYR A 1 98 ? -6.332 0.397 16.634 1.00 55.50 98 TYR A N 1
ATOM 755 C CA . TYR A 1 98 ? -7.096 1.119 15.623 1.00 55.50 98 TYR A CA 1
ATOM 756 C C . TYR A 1 98 ? -8.556 0.672 15.657 1.00 55.50 98 TYR A C 1
ATOM 758 O O . TYR A 1 98 ? -8.862 -0.491 15.408 1.00 55.50 98 TYR A O 1
ATOM 766 N N . GLN A 1 99 ? -9.469 1.606 15.929 1.00 55.06 99 GLN A N 1
ATOM 767 C CA . GLN A 1 99 ? -10.907 1.376 15.788 1.00 55.06 99 GLN A CA 1
ATOM 768 C C . GLN A 1 99 ? -11.395 1.993 14.482 1.00 55.06 99 GLN A C 1
ATOM 770 O O . GLN A 1 99 ? -11.198 3.193 14.250 1.00 55.06 99 GLN A O 1
ATOM 775 N N . ALA A 1 100 ? -12.059 1.183 13.654 1.00 53.53 100 ALA A N 1
ATOM 776 C CA . ALA A 1 100 ? -12.777 1.676 12.487 1.00 53.53 100 ALA A CA 1
ATOM 777 C C . ALA A 1 100 ? -13.823 2.706 12.941 1.00 53.53 100 ALA A C 1
ATOM 779 O O . ALA A 1 100 ? -14.640 2.428 13.821 1.00 53.53 100 ALA A O 1
ATOM 780 N N . ALA A 1 101 ? -13.775 3.914 12.379 1.00 50.56 101 ALA A N 1
ATOM 781 C CA . ALA A 1 101 ? -14.714 4.966 12.741 1.00 50.56 101 ALA A CA 1
ATOM 782 C C . ALA A 1 101 ? -16.151 4.571 12.346 1.00 50.56 101 ALA A C 1
ATOM 784 O O . ALA A 1 101 ? -16.517 4.615 11.173 1.00 50.56 101 ALA A O 1
ATOM 785 N N . SER A 1 102 ? -16.978 4.217 13.329 1.00 45.25 102 SER A N 1
ATOM 786 C CA . SER A 1 102 ? -18.428 4.121 13.160 1.00 45.25 102 SER A CA 1
ATOM 787 C C . SER 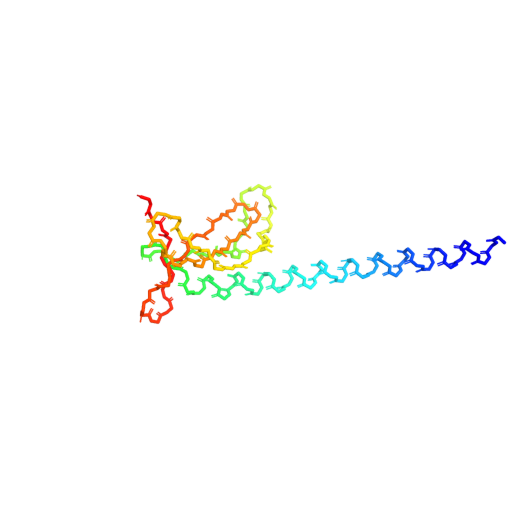A 1 102 ? -19.015 5.527 12.990 1.00 45.25 102 SER A C 1
ATOM 789 O O . SER A 1 102 ? -18.682 6.434 13.760 1.00 45.25 102 SER A O 1
ATOM 791 N N . SER A 1 103 ? -19.832 5.711 11.949 1.00 42.97 103 SER A N 1
ATOM 792 C CA . SER A 1 103 ? -20.574 6.956 11.686 1.00 42.97 103 SER A CA 1
ATOM 793 C C . SER A 1 103 ? -21.747 7.131 12.637 1.00 42.97 103 SER A C 1
ATOM 795 O O . SER A 1 103 ? -22.355 6.099 12.994 1.00 42.97 103 SER A O 1
#

Foldseek 3Di:
DVVVVVVVVVVVVVVVVVVVVVVVVQQVVQLVVLQVLQVLEDEPPDGDRQQDADPPPGGKGFPDWDWDQDPPPRAIWTWTDIPPDIFTFHPDPDPRHTYGDDD